Protein AF-A0A0U2CJB1-F1 (afdb_monomer_lite)

Organism: Staphylococcus epidermidis (NCBI:txid1282)

Foldseek 3Di:
DLCPDPLLPDDDPDPVVSVVVSVVSSVVVVVVVVVVVVVVVVVVVVVVVVCVVVVVPPDDPDCQDCPHPDPVSNVLNVVLVVCVVVVHDLVVSCVVSVHDSVSSVVSCVVVVVD

InterPro domains:
  IPR006119 Resolvase, N-terminal catalytic domain [PS51736] (1-55)
  IPR006120 Resolvase, HTH domain [PF02796] (59-110)
  IPR009057 Homedomain-like superfamily [SSF46689] (77-107)
  IPR036162 Resolvase-like, N-terminal catalytic domain superfamily [G3DSA:3.40.50.1390] (6-60)
  IPR036162 Resolvase-like, N-terminal catalytic domain superfamily [SSF53041] (16-57)

Structure (mmCIF, N/CA/C/O backbone):
data_AF-A0A0U2CJB1-F1
#
_entry.id   AF-A0A0U2CJB1-F1
#
loop_
_atom_site.group_PDB
_atom_site.id
_atom_site.type_symbol
_atom_site.label_atom_id
_atom_site.label_alt_id
_atom_site.label_comp_id
_atom_site.label_asym_id
_atom_site.label_entity_id
_atom_site.label_seq_id
_atom_site.pdbx_PDB_ins_code
_atom_site.Cartn_x
_atom_site.Cartn_y
_atom_site.Cartn_z
_atom_site.occupancy
_atom_site.B_iso_or_equiv
_atom_site.auth_seq_id
_atom_site.auth_comp_id
_atom_site.auth_asym_id
_atom_site.auth_atom_id
_atom_site.pdbx_PDB_model_num
ATOM 1 N N . MET A 1 1 ? 25.449 -9.266 -19.550 1.00 53.00 1 MET A N 1
ATOM 2 C CA . MET A 1 1 ? 24.492 -9.148 -20.670 1.00 53.00 1 MET A CA 1
ATOM 3 C C . MET A 1 1 ? 25.028 -8.241 -21.775 1.00 53.00 1 MET A C 1
ATOM 5 O O . MET A 1 1 ? 24.995 -8.669 -22.913 1.00 53.00 1 MET A O 1
ATOM 9 N N . ILE A 1 2 ? 25.557 -7.040 -21.485 1.00 52.38 2 ILE A N 1
ATOM 10 C CA . ILE A 1 2 ? 26.072 -6.131 -22.538 1.00 52.38 2 ILE A CA 1
ATOM 11 C C . ILE A 1 2 ? 27.429 -6.596 -23.107 1.00 52.38 2 ILE A C 1
ATOM 13 O O . ILE A 1 2 ? 27.636 -6.547 -24.310 1.00 52.38 2 ILE A O 1
ATOM 17 N N . THR A 1 3 ? 28.323 -7.123 -22.267 1.00 56.53 3 THR A N 1
ATOM 18 C CA . THR A 1 3 ? 29.688 -7.548 -22.650 1.00 56.53 3 THR A CA 1
ATOM 19 C C . THR A 1 3 ? 29.787 -8.965 -23.219 1.00 56.53 3 THR A C 1
ATOM 21 O O . THR A 1 3 ? 30.875 -9.429 -23.531 1.00 56.53 3 THR A O 1
ATOM 24 N N . SER A 1 4 ? 28.669 -9.686 -23.321 1.00 56.53 4 SER A N 1
ATOM 25 C CA . SER A 1 4 ? 28.644 -11.099 -23.727 1.00 56.53 4 SER A CA 1
ATOM 26 C C . SER A 1 4 ? 28.406 -11.308 -25.228 1.00 56.53 4 SER A C 1
ATOM 28 O O . SER A 1 4 ? 28.190 -12.438 -25.654 1.00 56.53 4 SER A O 1
ATOM 30 N N . LEU A 1 5 ? 28.407 -10.239 -26.031 1.00 68.44 5 LEU A N 1
ATOM 31 C CA . LEU A 1 5 ? 28.232 -10.332 -27.481 1.00 68.44 5 LEU A CA 1
ATOM 32 C C . LEU A 1 5 ? 29.551 -10.768 -28.152 1.00 68.44 5 LEU A C 1
ATOM 34 O O . LEU A 1 5 ? 30.563 -10.104 -27.930 1.00 68.44 5 LEU A O 1
ATOM 38 N N . PRO A 1 6 ? 29.559 -11.818 -29.002 1.00 66.88 6 PRO A N 1
ATOM 39 C CA . PRO A 1 6 ? 30.778 -12.334 -29.645 1.00 66.88 6 PRO A CA 1
ATOM 40 C C . PRO A 1 6 ? 31.561 -11.257 -30.410 1.00 66.88 6 PRO A C 1
ATOM 42 O O . PRO A 1 6 ? 32.778 -11.174 -30.293 1.00 66.88 6 PRO A O 1
ATOM 45 N N . MET A 1 7 ? 30.839 -10.352 -31.079 1.00 64.56 7 MET A N 1
ATOM 46 C CA . MET A 1 7 ? 31.396 -9.235 -31.852 1.00 64.56 7 MET A CA 1
ATOM 47 C C . MET A 1 7 ? 32.125 -8.178 -31.002 1.00 64.56 7 MET A C 1
ATOM 49 O O . MET A 1 7 ? 32.882 -7.383 -31.547 1.00 64.56 7 MET A O 1
ATOM 53 N N . MET A 1 8 ? 31.921 -8.131 -29.675 1.00 67.00 8 MET A N 1
ATOM 54 C CA . MET A 1 8 ? 32.712 -7.247 -28.800 1.00 67.00 8 MET A CA 1
ATOM 55 C C . MET A 1 8 ? 34.133 -7.773 -28.560 1.00 67.00 8 MET A C 1
ATOM 57 O O . MET A 1 8 ? 35.016 -6.984 -28.220 1.00 67.00 8 MET A O 1
ATOM 61 N N . ASN A 1 9 ? 34.353 -9.079 -28.737 1.00 63.88 9 ASN A N 1
ATOM 62 C CA . ASN A 1 9 ? 35.649 -9.728 -28.528 1.00 63.88 9 ASN A CA 1
ATOM 63 C C . ASN A 1 9 ? 36.472 -9.854 -29.815 1.00 63.88 9 ASN A C 1
ATOM 65 O O . ASN A 1 9 ? 37.645 -10.215 -29.750 1.00 63.88 9 ASN A O 1
ATOM 69 N N . GLU A 1 10 ? 35.884 -9.554 -30.972 1.00 68.00 10 GLU A N 1
ATOM 70 C CA . GLU A 1 10 ? 36.607 -9.525 -32.238 1.00 68.00 10 GLU A CA 1
ATOM 71 C C . GLU A 1 10 ? 37.463 -8.252 -32.321 1.00 68.00 10 GLU A C 1
ATOM 73 O O . GLU A 1 10 ? 37.031 -7.160 -31.942 1.00 68.00 10 GLU A O 1
ATOM 78 N N . VAL A 1 11 ? 38.713 -8.408 -32.763 1.00 64.12 11 VAL A N 1
ATOM 79 C CA . VAL A 1 11 ? 39.643 -7.297 -32.990 1.00 64.12 11 VAL A CA 1
ATOM 80 C C . VAL A 1 11 ? 39.565 -6.930 -34.463 1.00 64.12 11 VAL A C 1
ATOM 82 O O . VAL A 1 11 ? 40.108 -7.634 -35.315 1.00 64.12 11 VAL A O 1
ATOM 85 N N . ILE A 1 12 ? 38.894 -5.824 -34.777 1.00 67.00 12 ILE A N 1
ATOM 86 C CA . ILE A 1 12 ? 38.946 -5.249 -36.122 1.00 67.00 12 ILE A CA 1
ATOM 87 C C . ILE A 1 12 ? 40.339 -4.633 -36.314 1.00 67.00 12 ILE A C 1
ATOM 89 O O . ILE A 1 12 ? 40.842 -3.923 -35.445 1.00 67.00 12 ILE A O 1
ATOM 93 N N . SER A 1 13 ? 40.976 -4.880 -37.463 1.00 66.06 13 SER A N 1
ATOM 94 C CA . SER A 1 13 ? 42.370 -4.488 -37.736 1.00 66.06 13 SER A CA 1
ATOM 95 C C . SER A 1 13 ? 42.658 -2.982 -37.600 1.00 66.06 13 SER A C 1
ATOM 97 O O . SER A 1 13 ? 43.819 -2.602 -37.471 1.00 66.06 13 SER A O 1
ATOM 99 N N . ASN A 1 14 ? 41.629 -2.122 -37.614 1.00 80.88 14 ASN A N 1
ATOM 100 C CA . ASN A 1 14 ? 41.738 -0.693 -37.316 1.00 80.88 14 ASN A CA 1
ATOM 101 C C . ASN A 1 14 ? 41.164 -0.382 -35.911 1.00 80.88 14 ASN A C 1
ATOM 103 O O . ASN A 1 14 ? 39.939 -0.383 -35.751 1.00 80.88 14 ASN A O 1
ATOM 107 N N . PRO A 1 15 ? 42.011 -0.038 -34.919 1.00 81.00 15 PRO A N 1
ATOM 108 C CA . PRO A 1 15 ? 41.588 0.221 -33.538 1.00 81.00 15 PRO A CA 1
ATOM 109 C C . PRO A 1 15 ? 40.573 1.361 -33.373 1.00 81.00 15 PRO A C 1
ATOM 111 O O . PRO A 1 15 ? 39.748 1.330 -32.460 1.00 81.00 15 PRO A O 1
ATOM 114 N N . LEU A 1 16 ? 40.619 2.380 -34.240 1.00 83.38 16 LEU A N 1
ATOM 115 C CA . LEU A 1 16 ? 39.689 3.509 -34.173 1.00 83.38 16 LEU A CA 1
ATOM 116 C C . LEU A 1 16 ? 38.281 3.087 -34.606 1.00 83.38 16 LEU A C 1
ATOM 118 O O . LEU A 1 16 ? 37.297 3.467 -33.972 1.00 83.38 16 LEU A O 1
ATOM 122 N N . LEU A 1 17 ? 38.200 2.275 -35.663 1.00 83.00 17 LEU A N 1
ATOM 123 C CA . LEU A 1 17 ? 36.938 1.734 -36.161 1.00 83.00 17 LEU A CA 1
ATOM 124 C C . LEU A 1 17 ? 36.348 0.712 -35.179 1.00 83.00 17 LEU A C 1
ATOM 126 O O . LEU A 1 17 ? 35.145 0.734 -34.934 1.00 83.00 17 LEU A O 1
ATOM 130 N N . ASP A 1 18 ? 37.195 -0.124 -34.569 1.00 82.75 18 ASP A N 1
ATOM 131 C CA . ASP A 1 18 ? 36.799 -1.089 -33.536 1.00 82.75 18 ASP A CA 1
ATOM 132 C C . ASP A 1 18 ? 36.135 -0.403 -32.335 1.00 82.75 18 ASP A C 1
ATOM 134 O O . ASP A 1 18 ? 35.013 -0.738 -31.945 1.00 82.75 18 ASP A O 1
ATOM 138 N N . LYS A 1 19 ? 36.796 0.629 -31.795 1.00 85.69 19 LYS A N 1
ATOM 139 C CA . LYS A 1 19 ? 36.266 1.418 -30.683 1.00 85.69 19 LYS A CA 1
ATOM 140 C C . LYS A 1 19 ? 34.943 2.091 -31.053 1.00 85.69 19 LYS A C 1
ATOM 142 O O . LYS A 1 19 ? 33.983 2.001 -30.293 1.00 85.69 19 LYS A O 1
ATOM 147 N N . PHE A 1 20 ? 34.876 2.722 -32.226 1.00 87.94 20 PHE A N 1
ATOM 148 C CA . PHE A 1 20 ? 33.665 3.398 -32.693 1.00 87.94 20 PHE A CA 1
ATOM 149 C C . PHE A 1 20 ? 32.467 2.442 -32.801 1.00 87.94 20 PHE A C 1
ATOM 151 O O . PHE A 1 20 ? 31.380 2.758 -32.318 1.00 87.94 20 PHE A O 1
ATOM 158 N N . MET A 1 21 ? 32.665 1.254 -33.382 1.00 86.81 21 MET A N 1
ATOM 159 C CA . MET A 1 21 ? 31.604 0.253 -33.522 1.00 86.81 21 MET A CA 1
ATOM 160 C C . MET A 1 21 ? 31.127 -0.274 -32.164 1.00 86.81 21 MET A C 1
ATOM 162 O O . MET A 1 21 ? 29.922 -0.405 -31.947 1.00 86.81 21 MET A O 1
ATOM 166 N N . LYS A 1 22 ? 32.049 -0.532 -31.228 1.00 86.75 22 LYS A N 1
ATOM 167 C CA . LYS A 1 22 ? 31.709 -0.975 -29.866 1.00 86.75 22 LYS A CA 1
ATOM 168 C C . LYS A 1 22 ? 30.924 0.097 -29.109 1.00 86.75 22 LYS A C 1
ATOM 170 O O . LYS A 1 22 ? 29.889 -0.222 -28.524 1.00 86.75 22 LYS A O 1
ATOM 175 N N . ASP A 1 23 ? 31.352 1.356 -29.189 1.00 89.44 23 ASP A N 1
ATOM 176 C CA . ASP A 1 23 ? 30.658 2.485 -28.562 1.00 89.44 23 ASP A CA 1
ATOM 177 C C . ASP A 1 23 ? 29.236 2.657 -29.130 1.00 89.44 23 ASP A C 1
ATOM 179 O O . ASP A 1 23 ? 28.278 2.815 -28.369 1.00 89.44 23 ASP A O 1
ATOM 183 N N . LEU A 1 24 ? 29.066 2.540 -30.453 1.00 91.94 24 LEU A N 1
ATOM 184 C CA . LEU A 1 24 ? 27.757 2.626 -31.109 1.00 91.94 24 LEU A CA 1
ATOM 185 C C . LEU A 1 24 ? 26.812 1.493 -30.674 1.00 91.94 24 LEU A C 1
ATOM 187 O O . LEU A 1 24 ? 25.650 1.743 -30.353 1.00 91.94 24 LEU A O 1
ATOM 191 N N . ILE A 1 25 ? 27.302 0.251 -30.620 1.00 89.00 25 ILE A N 1
ATOM 192 C CA . ILE A 1 25 ? 26.506 -0.904 -30.172 1.00 89.00 25 ILE A CA 1
ATOM 193 C C . ILE A 1 25 ? 26.050 -0.709 -28.723 1.00 89.00 25 ILE A C 1
ATOM 195 O O . ILE A 1 25 ? 24.879 -0.930 -28.409 1.00 89.00 25 ILE A O 1
ATOM 199 N N . VAL A 1 26 ? 26.948 -0.261 -27.840 1.00 91.19 26 VAL A N 1
ATOM 200 C CA . VAL A 1 26 ? 26.610 0.008 -26.435 1.00 91.19 26 VAL A CA 1
ATOM 201 C C . VAL A 1 26 ? 25.524 1.079 -26.330 1.00 91.19 26 VAL A C 1
ATOM 203 O O . VAL A 1 26 ? 24.569 0.895 -25.573 1.00 91.19 26 VAL A O 1
ATOM 206 N N . GLN A 1 27 ? 25.622 2.159 -27.107 1.00 93.38 27 GLN A N 1
ATOM 207 C CA . GLN A 1 27 ? 24.618 3.226 -27.117 1.00 93.38 27 GLN A CA 1
ATOM 208 C C . GLN A 1 27 ? 23.245 2.731 -27.585 1.00 93.38 27 GLN A C 1
ATOM 210 O O . GLN A 1 27 ? 22.241 3.013 -26.931 1.00 93.38 27 GLN A O 1
ATOM 215 N N . ILE A 1 28 ? 23.189 1.945 -28.665 1.00 93.00 28 ILE A N 1
ATOM 216 C CA . ILE A 1 28 ? 21.929 1.379 -29.170 1.00 93.00 28 ILE A CA 1
ATOM 217 C C . ILE A 1 28 ? 21.292 0.464 -28.118 1.00 93.00 28 ILE A C 1
ATOM 219 O O . ILE A 1 28 ? 20.101 0.585 -27.833 1.00 93.00 28 ILE A O 1
ATOM 223 N N . LEU A 1 29 ? 22.072 -0.422 -27.494 1.00 91.69 29 LEU A N 1
ATOM 224 C CA . LEU A 1 29 ? 21.559 -1.331 -26.465 1.00 91.69 29 LEU A CA 1
ATOM 225 C C . LEU A 1 29 ? 21.077 -0.585 -25.217 1.00 91.69 29 LEU A C 1
ATOM 227 O O . LEU A 1 29 ? 20.061 -0.967 -24.628 1.00 91.69 29 LEU A O 1
ATOM 231 N N . ALA A 1 30 ? 21.778 0.479 -24.818 1.00 93.31 30 ALA A N 1
ATOM 232 C CA . ALA A 1 30 ? 21.355 1.341 -23.722 1.00 93.31 30 ALA A CA 1
ATOM 233 C C . ALA A 1 30 ? 20.010 2.014 -24.037 1.00 93.31 30 ALA A C 1
ATOM 235 O O . ALA A 1 30 ? 19.091 1.944 -23.219 1.00 93.31 30 ALA A O 1
ATOM 236 N N . MET A 1 31 ? 19.867 2.569 -25.244 1.00 95.56 31 MET A N 1
ATOM 237 C CA . MET A 1 31 ? 18.629 3.193 -25.716 1.00 95.56 31 MET A CA 1
ATOM 238 C C . MET A 1 31 ? 17.457 2.199 -25.737 1.00 95.56 31 MET A C 1
ATOM 240 O O . MET A 1 31 ? 16.390 2.499 -25.203 1.00 95.56 31 MET A O 1
ATOM 244 N N . VAL A 1 32 ? 17.650 0.998 -26.294 1.00 94.69 32 VAL A N 1
ATOM 245 C CA . VAL A 1 32 ? 16.609 -0.047 -26.327 1.00 94.69 32 VAL A CA 1
ATOM 246 C C . VAL A 1 32 ? 16.209 -0.457 -24.909 1.00 94.69 32 VAL A C 1
ATOM 248 O O . VAL A 1 32 ? 15.022 -0.522 -24.593 1.00 94.69 32 VAL A O 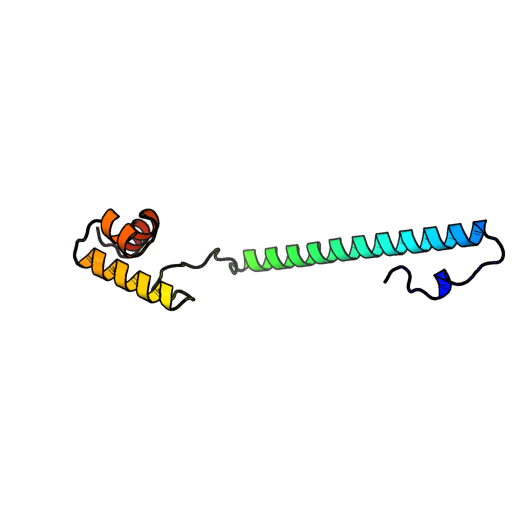1
ATOM 251 N N . SER A 1 33 ? 17.186 -0.653 -24.020 1.00 93.38 33 SER A N 1
ATOM 252 C CA . SER A 1 33 ? 16.925 -1.012 -22.621 1.00 93.38 33 SER A CA 1
ATOM 253 C C . SER A 1 33 ? 16.120 0.064 -21.884 1.00 93.38 33 SER A C 1
ATOM 255 O O . SER A 1 33 ? 15.247 -0.245 -21.070 1.00 93.38 33 SER A O 1
ATOM 257 N N . GLU A 1 34 ? 16.407 1.341 -22.139 1.00 94.88 34 GLU A N 1
ATOM 258 C CA . GLU A 1 34 ? 15.648 2.458 -21.578 1.00 94.88 34 GLU A CA 1
ATOM 259 C C . GLU A 1 34 ? 14.221 2.512 -22.139 1.00 94.88 34 GLU A C 1
ATOM 261 O O . GLU A 1 34 ? 13.256 2.628 -21.374 1.00 94.88 34 GLU A O 1
ATOM 266 N N . GLN A 1 35 ? 14.069 2.342 -23.453 1.00 96.31 35 GLN A N 1
ATOM 267 C CA . GLN A 1 35 ? 12.770 2.289 -24.113 1.00 96.31 35 GLN A CA 1
ATOM 268 C C . GLN A 1 35 ? 11.899 1.157 -23.550 1.00 96.31 35 GLN A C 1
ATOM 270 O O . GLN A 1 35 ? 10.744 1.395 -23.197 1.00 96.31 35 GLN A O 1
ATOM 275 N N . GLU A 1 36 ? 12.439 -0.051 -23.379 1.00 95.56 36 GLU A N 1
ATOM 276 C CA . GLU A 1 36 ? 11.709 -1.190 -22.808 1.00 95.56 36 GLU A CA 1
ATOM 277 C C . GLU A 1 36 ? 11.250 -0.944 -21.364 1.00 95.56 36 GLU A C 1
ATOM 279 O O . GLU A 1 36 ? 10.124 -1.303 -20.987 1.00 95.56 36 GLU A O 1
ATOM 284 N N . ARG A 1 37 ? 12.092 -0.300 -20.544 1.00 95.06 37 ARG A N 1
ATOM 285 C CA . ARG A 1 37 ? 11.736 0.095 -19.170 1.00 95.06 37 ARG A CA 1
ATOM 286 C C . ARG A 1 37 ? 10.582 1.092 -19.163 1.00 95.06 37 ARG A C 1
ATOM 288 O O . ARG A 1 37 ? 9.646 0.938 -18.372 1.00 95.06 37 ARG A O 1
ATOM 295 N N . ASN A 1 38 ? 10.630 2.088 -20.043 1.00 96.88 38 ASN A N 1
ATOM 296 C CA . ASN A 1 38 ? 9.587 3.104 -20.163 1.00 96.88 38 ASN A CA 1
ATOM 297 C C . ASN A 1 38 ? 8.277 2.499 -20.678 1.00 96.88 38 ASN A C 1
ATOM 299 O O . ASN A 1 38 ? 7.215 2.740 -20.104 1.00 96.88 38 ASN A O 1
ATOM 303 N N . GLU A 1 39 ? 8.353 1.626 -21.680 1.00 97.31 39 GLU A N 1
ATOM 304 C CA . GLU A 1 39 ? 7.206 0.901 -22.224 1.00 97.31 39 GLU A CA 1
ATOM 305 C C . GLU A 1 39 ? 6.534 -0.009 -21.193 1.00 97.31 39 GLU A C 1
ATOM 307 O O . GLU A 1 39 ? 5.305 -0.067 -21.104 1.00 97.31 39 GLU A O 1
ATOM 312 N N . SER A 1 40 ? 7.322 -0.680 -20.354 1.00 96.62 40 SER A N 1
ATOM 313 C CA . SER A 1 40 ? 6.796 -1.525 -19.278 1.00 96.62 40 SER A CA 1
ATOM 314 C C . SER A 1 40 ? 6.026 -0.708 -18.239 1.00 96.62 40 SER A C 1
ATOM 316 O O . SER A 1 40 ? 4.918 -1.087 -17.854 1.00 96.62 40 SER A O 1
ATOM 318 N N . LYS A 1 41 ? 6.557 0.457 -17.841 1.00 97.12 41 LYS A N 1
ATOM 319 C CA . LYS A 1 41 ? 5.857 1.394 -16.947 1.00 97.12 41 LYS A CA 1
ATOM 320 C C . LYS A 1 41 ? 4.599 1.968 -17.596 1.00 97.12 41 LYS A C 1
ATOM 322 O O . LYS A 1 41 ? 3.571 2.057 -16.930 1.00 97.12 41 LYS A O 1
ATOM 327 N N . ARG A 1 42 ? 4.649 2.311 -18.889 1.00 97.81 42 ARG A N 1
ATOM 328 C CA . ARG A 1 42 ? 3.494 2.812 -19.652 1.00 97.81 42 ARG A CA 1
ATOM 329 C C . ARG A 1 42 ? 2.352 1.798 -19.652 1.00 97.81 42 ARG A C 1
ATOM 331 O O . ARG A 1 42 ? 1.232 2.142 -19.284 1.00 97.81 42 ARG A O 1
ATOM 338 N N . ARG A 1 43 ? 2.645 0.538 -19.988 1.00 97.88 43 ARG A N 1
ATOM 339 C CA . ARG A 1 43 ? 1.659 -0.555 -19.974 1.00 97.88 43 ARG A CA 1
ATOM 340 C C . ARG A 1 43 ? 1.118 -0.823 -18.572 1.00 97.88 43 ARG A C 1
ATOM 342 O O . ARG A 1 43 ? -0.085 -1.008 -18.404 1.00 97.88 43 ARG A O 1
ATOM 349 N N . GLN A 1 44 ? 1.979 -0.789 -17.552 1.00 97.81 44 GLN A N 1
ATOM 350 C CA . GLN A 1 44 ? 1.544 -0.913 -16.161 1.00 97.81 44 GLN A CA 1
ATOM 351 C C . GLN A 1 44 ? 0.587 0.221 -15.770 1.00 97.81 44 GLN A C 1
ATOM 353 O O . GLN A 1 44 ? -0.460 -0.048 -15.189 1.00 97.81 44 GLN A O 1
ATOM 358 N N . ALA A 1 45 ? 0.907 1.470 -16.116 1.00 97.88 45 ALA A N 1
ATOM 359 C CA . ALA A 1 45 ? 0.063 2.625 -15.829 1.00 97.88 45 ALA A CA 1
ATOM 360 C C . ALA A 1 45 ? -1.309 2.519 -16.512 1.00 97.88 45 ALA A C 1
ATOM 362 O O . ALA A 1 45 ? -2.326 2.721 -15.850 1.00 97.88 45 ALA A O 1
ATOM 363 N N . GLN A 1 46 ? -1.345 2.117 -17.788 1.00 97.94 46 GLN A N 1
ATOM 364 C CA . GLN A 1 46 ? -2.590 1.835 -18.514 1.00 97.94 46 GLN A CA 1
ATOM 365 C C . GLN A 1 46 ? -3.421 0.753 -17.806 1.00 97.94 46 GLN A C 1
ATOM 367 O O . GLN A 1 46 ? -4.612 0.940 -17.565 1.00 97.94 46 GLN A O 1
ATOM 372 N N . GLY A 1 47 ? -2.793 -0.353 -17.396 1.00 97.75 47 GLY A N 1
ATOM 373 C CA . GLY A 1 47 ? -3.470 -1.416 -16.649 1.00 97.75 47 GLY A CA 1
ATOM 374 C C . GLY A 1 47 ? -4.020 -0.948 -15.297 1.00 97.75 47 GLY A C 1
ATOM 375 O O . GLY A 1 47 ? -5.160 -1.260 -14.950 1.00 97.75 47 GLY A O 1
ATOM 376 N N . ILE A 1 48 ? -3.242 -0.157 -14.547 1.00 97.50 48 ILE A N 1
ATOM 377 C CA . ILE A 1 48 ? -3.674 0.440 -13.274 1.00 97.50 48 ILE A CA 1
ATOM 378 C C . ILE A 1 48 ? -4.872 1.363 -13.498 1.00 97.50 48 ILE A C 1
ATOM 380 O O . ILE A 1 48 ? -5.814 1.316 -12.709 1.00 97.50 48 ILE A O 1
ATOM 384 N N . GLN A 1 49 ? -4.855 2.188 -14.546 1.00 97.62 49 GLN A N 1
ATOM 385 C CA . GLN A 1 49 ? -5.957 3.090 -14.873 1.00 97.62 49 GLN A CA 1
ATOM 386 C C . GLN A 1 49 ? -7.253 2.311 -15.127 1.00 97.62 49 GLN A C 1
ATOM 388 O O . GLN A 1 49 ? -8.245 2.557 -14.444 1.00 97.62 49 GLN A O 1
ATOM 393 N N . VAL A 1 50 ? -7.213 1.293 -15.990 1.00 98.00 50 VAL A N 1
ATOM 394 C CA . VAL A 1 50 ? -8.371 0.422 -16.257 1.00 98.00 50 VAL A CA 1
ATOM 395 C C . VAL A 1 50 ? -8.867 -0.267 -14.977 1.00 98.00 50 VAL A C 1
ATOM 397 O O . VAL A 1 50 ? -10.068 -0.368 -14.735 1.00 98.00 50 VAL A O 1
ATOM 400 N N . ALA A 1 51 ? -7.964 -0.742 -14.116 1.00 97.12 51 ALA A N 1
ATOM 401 C CA . ALA A 1 51 ? -8.340 -1.374 -12.850 1.00 97.12 51 ALA A CA 1
ATOM 402 C C . ALA A 1 51 ? -8.925 -0.378 -11.827 1.00 97.12 51 ALA A C 1
ATOM 404 O O . ALA A 1 51 ? -9.803 -0.750 -11.044 1.00 97.12 51 ALA A O 1
ATOM 405 N N . LYS A 1 52 ? -8.476 0.883 -11.833 1.00 95.88 52 LYS A N 1
ATOM 406 C CA . LYS A 1 52 ? -9.079 1.964 -11.038 1.00 95.88 52 LYS A CA 1
ATOM 407 C C . LYS A 1 52 ? -10.479 2.311 -11.538 1.00 95.88 52 LYS A C 1
ATOM 409 O O . LYS A 1 52 ? -11.379 2.400 -10.712 1.00 95.88 52 LYS A O 1
ATOM 414 N N . GLU A 1 53 ? -10.674 2.430 -12.850 1.00 96.25 53 GLU A N 1
ATOM 415 C CA . GLU A 1 53 ? -11.990 2.665 -13.471 1.00 96.25 53 GLU A CA 1
ATOM 416 C C . GLU A 1 53 ? -12.982 1.542 -13.134 1.00 96.25 53 GLU A C 1
ATOM 418 O O . GLU A 1 53 ? -14.140 1.800 -12.822 1.00 96.25 53 GLU A O 1
ATOM 423 N N . LYS A 1 54 ? -12.508 0.292 -13.083 1.00 97.00 54 LYS A N 1
ATOM 424 C CA . LYS A 1 54 ? -13.292 -0.872 -12.631 1.00 97.00 54 LYS A CA 1
ATOM 425 C C . LYS A 1 54 ? -13.507 -0.947 -11.111 1.00 97.00 54 LYS A C 1
ATOM 427 O O . LYS A 1 54 ? -14.124 -1.897 -10.636 1.00 97.00 54 LYS A O 1
ATOM 432 N N . GLY A 1 55 ? -12.966 -0.015 -10.323 1.00 94.12 55 GLY A N 1
ATOM 433 C CA . GLY A 1 55 ? -13.118 0.002 -8.863 1.00 94.12 55 GLY A CA 1
ATOM 434 C C . GLY A 1 55 ? -12.393 -1.132 -8.122 1.00 94.12 55 GLY A C 1
ATOM 435 O O . GLY A 1 55 ? -12.760 -1.474 -6.996 1.00 94.12 55 GLY A O 1
ATOM 436 N N . VAL A 1 56 ? -11.363 -1.740 -8.725 1.00 95.62 56 VAL A N 1
ATOM 437 C CA . VAL A 1 56 ? -10.611 -2.856 -8.116 1.00 95.62 56 VAL A CA 1
ATOM 438 C C . VAL A 1 56 ? -9.782 -2.385 -6.915 1.00 95.62 56 VAL A C 1
ATOM 440 O O . VAL A 1 56 ? -9.657 -3.094 -5.915 1.00 95.62 56 VAL A O 1
ATOM 443 N N . TYR A 1 57 ? -9.225 -1.174 -6.981 1.00 93.81 57 TYR A N 1
ATOM 444 C CA . TYR A 1 57 ? -8.414 -0.605 -5.907 1.00 93.81 57 TYR A CA 1
ATOM 445 C C . TYR A 1 57 ? -9.289 -0.105 -4.750 1.00 93.81 57 TYR A C 1
ATOM 447 O O . TYR A 1 57 ? -9.860 0.977 -4.819 1.00 93.81 57 TYR A O 1
ATOM 455 N N . LYS A 1 58 ? -9.334 -0.870 -3.651 1.00 92.94 58 LYS A N 1
ATOM 456 C CA . LYS A 1 58 ? -10.099 -0.550 -2.424 1.00 92.94 58 LYS A CA 1
ATOM 457 C C . LYS A 1 58 ? -9.225 -0.085 -1.249 1.00 92.94 58 LYS A C 1
ATOM 459 O O . LYS A 1 58 ? -9.661 -0.077 -0.102 1.00 92.94 58 LYS A O 1
ATOM 464 N N . GLY A 1 59 ? -7.974 0.279 -1.528 1.00 92.38 59 GLY A N 1
ATOM 465 C CA . GLY A 1 59 ? -7.003 0.668 -0.507 1.00 92.38 59 GLY A CA 1
ATOM 466 C C . GLY A 1 59 ? -6.555 -0.500 0.377 1.00 92.38 59 GLY A C 1
ATOM 467 O O . GLY A 1 59 ? -6.597 -1.665 -0.023 1.00 92.38 59 GLY A O 1
ATOM 468 N N . ARG A 1 60 ? -6.069 -0.179 1.582 1.00 91.25 60 ARG A N 1
ATOM 469 C CA . ARG A 1 60 ? -5.579 -1.176 2.541 1.00 91.25 60 ARG A CA 1
ATOM 470 C C . ARG A 1 60 ? -6.763 -1.859 3.245 1.00 91.25 60 ARG A C 1
ATOM 472 O O . ARG A 1 60 ? -7.545 -1.158 3.884 1.00 91.25 60 ARG A O 1
ATOM 479 N N . PRO A 1 61 ? -6.863 -3.201 3.223 1.00 91.00 61 PRO A N 1
ATOM 480 C CA . PRO A 1 61 ? -7.876 -3.921 3.990 1.00 91.00 61 PRO A CA 1
ATOM 481 C C . PRO A 1 61 ? -7.775 -3.652 5.496 1.00 91.00 61 PRO A C 1
ATOM 483 O O . PRO A 1 61 ? -6.686 -3.408 6.029 1.00 91.00 61 PRO A O 1
ATOM 486 N N . LEU A 1 62 ? -8.907 -3.744 6.196 1.00 91.94 62 LEU A N 1
ATOM 487 C CA . LEU A 1 62 ? -8.960 -3.544 7.642 1.00 91.94 62 LEU A CA 1
ATOM 488 C C . LEU A 1 62 ? -8.114 -4.587 8.375 1.00 91.94 62 LEU A C 1
ATOM 490 O O . LEU A 1 62 ? -8.324 -5.793 8.257 1.00 91.94 62 LEU A O 1
ATOM 494 N N . LEU A 1 63 ? -7.169 -4.090 9.172 1.00 92.06 63 LEU A N 1
ATOM 495 C CA . LEU A 1 63 ? -6.206 -4.926 9.879 1.00 92.06 63 LEU A CA 1
ATOM 496 C C . LEU A 1 63 ? -6.832 -5.699 11.054 1.00 92.06 63 LEU A C 1
ATOM 498 O O . LEU A 1 63 ? -6.487 -6.855 11.264 1.00 92.06 63 LEU A O 1
ATOM 502 N N . TYR A 1 64 ? -7.763 -5.063 11.770 1.00 93.44 64 TYR A N 1
ATOM 503 C CA . TYR A 1 64 ? -8.556 -5.642 12.858 1.00 93.44 64 TYR A CA 1
ATOM 504 C C . TYR A 1 64 ? -10.019 -5.604 12.439 1.00 93.44 64 TYR A C 1
ATOM 506 O O . TYR A 1 64 ? -10.610 -4.527 12.351 1.00 93.44 64 TYR A O 1
ATOM 514 N N . SER A 1 65 ? -10.545 -6.765 12.080 1.00 92.25 65 SER A N 1
ATOM 515 C CA . SER A 1 65 ? -11.905 -6.978 11.591 1.00 92.25 65 SER A CA 1
ATOM 516 C C . SER A 1 65 ? -12.235 -8.470 11.739 1.00 92.25 65 SER A C 1
ATOM 518 O O . SER A 1 65 ? -11.298 -9.273 11.833 1.00 92.25 65 SER A O 1
ATOM 520 N N . PRO A 1 66 ? -13.518 -8.879 11.723 1.00 91.44 66 PRO A N 1
ATOM 521 C CA . PRO A 1 66 ? -13.870 -10.297 11.850 1.00 91.44 66 PRO A CA 1
ATOM 522 C C . PRO A 1 66 ? -13.324 -11.126 10.677 1.00 91.44 66 PRO A C 1
ATOM 524 O O . PRO A 1 66 ? -12.999 -12.295 10.835 1.00 91.44 66 PRO A O 1
ATOM 527 N N . ASN A 1 67 ? -13.124 -10.489 9.519 1.00 92.75 67 ASN A N 1
ATOM 528 C CA . ASN A 1 67 ? -12.616 -11.112 8.297 1.00 92.75 67 ASN A CA 1
ATOM 529 C C . ASN A 1 67 ? -11.159 -10.726 7.997 1.00 92.75 67 ASN A C 1
ATOM 531 O O . ASN A 1 67 ? -10.719 -10.801 6.848 1.00 92.75 67 ASN A O 1
ATOM 535 N N . ALA A 1 68 ? -10.395 -10.278 9.001 1.00 92.81 68 ALA A N 1
ATOM 536 C CA . ALA A 1 68 ? -8.993 -9.938 8.794 1.00 92.81 68 ALA A CA 1
ATOM 537 C C . ALA A 1 68 ? -8.215 -11.155 8.259 1.00 92.81 68 ALA A C 1
ATOM 539 O O . ALA A 1 68 ? -8.436 -12.298 8.674 1.00 92.81 68 ALA A O 1
ATOM 540 N N . LYS A 1 69 ? -7.277 -10.895 7.337 1.00 92.19 69 LYS A N 1
ATOM 541 C CA . LYS A 1 69 ? -6.432 -11.932 6.719 1.00 92.19 69 LYS A CA 1
ATOM 542 C C . LYS A 1 69 ? -5.624 -12.716 7.759 1.00 92.19 69 LYS A C 1
ATOM 544 O O . LYS A 1 69 ? -5.412 -13.910 7.599 1.00 92.19 69 LYS A O 1
ATOM 549 N N . ASP A 1 70 ? -5.173 -12.027 8.802 1.00 94.50 70 ASP A N 1
ATOM 550 C CA . ASP A 1 70 ? -4.368 -12.588 9.882 1.00 94.50 70 ASP A CA 1
ATOM 551 C C . ASP A 1 70 ? -5.269 -13.118 11.018 1.00 94.50 70 ASP A C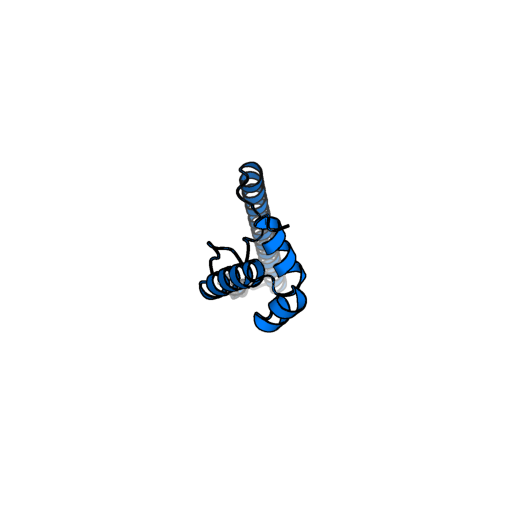 1
ATOM 553 O O . ASP A 1 70 ? -5.996 -12.318 11.622 1.00 94.50 70 ASP A O 1
ATOM 557 N N . PRO A 1 71 ? -5.218 -14.426 11.347 1.00 94.12 71 PRO A N 1
ATOM 558 C CA . PRO A 1 71 ? -6.019 -15.013 12.418 1.00 94.12 71 PRO A CA 1
ATOM 559 C C . PRO A 1 71 ? -5.818 -14.353 13.785 1.00 94.12 71 PRO A C 1
ATOM 561 O O . PRO A 1 71 ? -6.796 -14.147 14.499 1.00 94.12 71 PRO A O 1
ATOM 564 N N . GLN A 1 72 ? -4.591 -13.958 14.140 1.00 94.00 72 GLN A N 1
ATOM 565 C CA . GLN A 1 72 ? -4.323 -13.338 15.444 1.00 94.00 72 GLN A CA 1
ATOM 566 C C . GLN A 1 72 ? -5.030 -11.988 15.568 1.00 94.00 72 GLN A C 1
ATOM 568 O O . GLN A 1 72 ? -5.581 -11.639 16.611 1.00 94.00 72 GLN A O 1
ATOM 573 N N . LYS A 1 73 ? -5.082 -11.237 14.468 1.00 94.00 73 LYS A N 1
ATOM 574 C CA . LYS A 1 73 ? -5.745 -9.932 14.440 1.00 94.00 73 LYS A CA 1
ATOM 575 C C . LYS A 1 73 ? -7.267 -10.038 14.473 1.00 94.00 73 LYS A C 1
ATOM 577 O O . LYS A 1 73 ? -7.916 -9.103 14.941 1.00 94.00 73 LYS A O 1
ATOM 582 N N . ARG A 1 74 ? -7.833 -11.171 14.039 1.00 95.44 74 ARG A N 1
ATOM 583 C CA . ARG A 1 74 ? -9.254 -11.491 14.260 1.00 95.44 74 ARG A CA 1
ATOM 584 C C . ARG A 1 74 ? -9.540 -11.710 15.743 1.00 95.44 74 ARG A C 1
ATOM 586 O O . ARG A 1 74 ? -10.482 -11.126 16.262 1.00 95.44 74 ARG A O 1
ATOM 593 N N . VAL A 1 75 ? -8.699 -12.483 16.433 1.00 94.56 75 VAL A N 1
ATOM 594 C CA . VAL A 1 75 ? -8.839 -12.720 17.883 1.00 94.56 75 VAL A CA 1
ATOM 595 C C . VAL A 1 75 ? -8.763 -11.402 18.655 1.00 94.56 75 VAL A C 1
ATOM 597 O O . VAL A 1 75 ? -9.645 -11.112 19.455 1.00 94.56 75 VAL A O 1
ATOM 600 N N . ILE A 1 76 ? -7.775 -10.557 18.343 1.00 94.69 76 ILE A N 1
ATOM 601 C CA . ILE A 1 76 ? -7.650 -9.209 18.921 1.00 94.69 76 ILE A CA 1
ATOM 602 C C . ILE A 1 76 ? -8.915 -8.379 18.684 1.00 94.69 76 ILE A C 1
ATOM 604 O O . ILE A 1 76 ? -9.400 -7.730 19.605 1.00 94.69 76 ILE A O 1
ATOM 608 N N . TYR A 1 77 ? -9.465 -8.399 17.468 1.00 95.94 77 TYR A N 1
ATOM 609 C CA . TYR A 1 77 ? -10.698 -7.679 17.163 1.00 95.94 77 TYR A CA 1
ATOM 610 C C . TYR A 1 77 ? -11.862 -8.134 18.054 1.00 95.94 77 TYR A C 1
ATOM 612 O O . TYR A 1 77 ? -12.526 -7.290 18.649 1.00 95.94 77 TYR A O 1
ATOM 6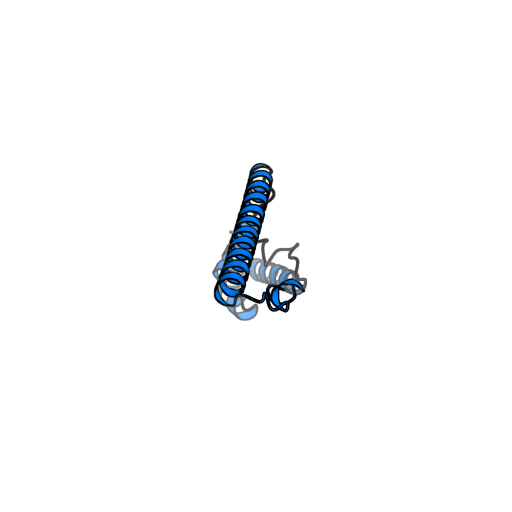20 N N . HIS A 1 78 ? -12.081 -9.445 18.183 1.00 95.06 78 HIS A N 1
ATOM 621 C CA . HIS A 1 78 ? -13.148 -9.979 19.031 1.00 95.06 78 HIS A CA 1
ATOM 622 C C . HIS A 1 78 ? -12.938 -9.640 20.506 1.00 95.06 78 HIS A C 1
ATOM 624 O O . HIS A 1 78 ? -13.883 -9.207 21.157 1.00 95.06 78 HIS A O 1
ATOM 630 N N . ARG A 1 79 ? -11.698 -9.723 21.000 1.00 95.12 79 ARG A N 1
ATOM 631 C CA . ARG A 1 79 ? -11.361 -9.326 22.371 1.00 95.12 79 ARG A CA 1
ATOM 632 C C . ARG A 1 79 ? -11.644 -7.845 22.629 1.00 95.12 79 ARG A C 1
ATOM 634 O O . ARG A 1 79 ? -12.180 -7.491 23.668 1.00 95.12 79 ARG A O 1
ATOM 641 N N . VAL A 1 80 ? -11.314 -6.969 21.680 1.00 95.25 80 VAL A N 1
ATOM 642 C CA . VAL A 1 80 ? -11.616 -5.533 21.792 1.00 95.25 80 VAL A CA 1
ATOM 643 C C . VAL A 1 80 ? -13.125 -5.287 21.837 1.00 95.25 80 VAL A C 1
ATOM 645 O O . VAL A 1 80 ? -13.562 -4.448 22.614 1.00 95.25 80 VAL A O 1
ATOM 648 N N . VAL A 1 81 ? -13.912 -6.000 21.025 1.00 95.38 81 VAL A N 1
ATOM 649 C CA . VAL A 1 81 ? -15.382 -5.887 21.031 1.00 95.38 81 VAL A CA 1
ATOM 650 C C . VAL A 1 81 ? -15.961 -6.342 22.372 1.00 95.38 81 VAL A C 1
ATOM 652 O O . VAL A 1 81 ? -16.725 -5.592 22.966 1.00 95.38 81 VAL A O 1
ATOM 655 N N . GLU A 1 82 ? -15.529 -7.492 22.888 1.00 95.44 82 GLU A N 1
ATOM 656 C CA . GLU A 1 82 ? -15.929 -8.004 24.208 1.00 95.44 82 GLU A CA 1
ATOM 657 C C . GLU A 1 82 ? -15.637 -6.982 25.321 1.00 95.44 82 GLU A C 1
ATOM 659 O O . GLU A 1 82 ? -16.529 -6.593 26.069 1.00 95.44 82 GLU A O 1
ATOM 664 N N . MET A 1 83 ? -14.414 -6.443 25.375 1.00 94.56 83 MET A N 1
ATOM 665 C CA . MET A 1 83 ? -14.043 -5.445 26.387 1.00 94.56 83 MET A CA 1
ATOM 666 C C . MET A 1 83 ? -14.822 -4.124 26.258 1.00 94.56 83 MET A C 1
ATOM 668 O O . MET A 1 83 ? -14.980 -3.403 27.246 1.00 94.56 83 MET A O 1
ATOM 672 N N . LEU A 1 84 ? -15.273 -3.767 25.050 1.00 94.81 84 LEU A N 1
ATOM 673 C CA . LEU A 1 84 ? -16.130 -2.599 24.831 1.00 94.81 84 LEU A CA 1
ATOM 674 C C . LEU A 1 84 ? -17.556 -2.846 25.342 1.00 94.81 84 LEU A C 1
ATOM 676 O O . LEU A 1 84 ? -18.137 -1.940 25.933 1.00 94.81 84 LEU A O 1
ATOM 680 N N . GLU A 1 85 ? -18.096 -4.048 25.141 1.00 94.38 85 GLU A N 1
ATOM 681 C CA . GLU A 1 85 ? -19.419 -4.463 25.633 1.00 94.38 85 GLU A CA 1
ATOM 682 C C . GLU A 1 85 ? -19.450 -4.579 27.166 1.00 94.38 85 GLU A C 1
ATOM 684 O O . GLU A 1 85 ? -20.429 -4.186 27.794 1.00 94.38 85 GLU A O 1
ATOM 689 N N . GLU A 1 86 ? -18.342 -5.001 27.784 1.00 94.69 86 GLU A N 1
ATOM 690 C CA . GLU A 1 86 ? -18.133 -4.957 29.241 1.00 94.69 86 GLU A CA 1
ATOM 691 C C . GLU A 1 86 ? -18.038 -3.525 29.813 1.00 94.69 86 GLU A C 1
ATOM 693 O O . GLU A 1 86 ? -17.954 -3.341 31.029 1.00 94.69 86 GLU A O 1
ATOM 698 N N . GLY A 1 87 ? -18.002 -2.492 28.963 1.00 92.69 87 GLY A N 1
ATOM 699 C CA . GLY A 1 87 ? -17.900 -1.093 29.385 1.00 92.69 87 GLY A CA 1
ATOM 700 C C . GLY A 1 87 ? -16.503 -0.675 29.858 1.00 92.69 87 GLY A C 1
ATOM 701 O O . GLY A 1 87 ? -16.364 0.317 30.579 1.00 92.69 87 GLY A O 1
ATOM 702 N N . GLN A 1 88 ? -15.442 -1.399 29.474 1.00 93.88 88 GLN A N 1
ATOM 703 C CA . GLN A 1 88 ? -14.083 -1.039 29.879 1.00 93.88 88 GLN A CA 1
ATOM 704 C C . GLN A 1 88 ? -13.604 0.271 29.230 1.00 93.88 88 GLN A C 1
ATOM 706 O O . GLN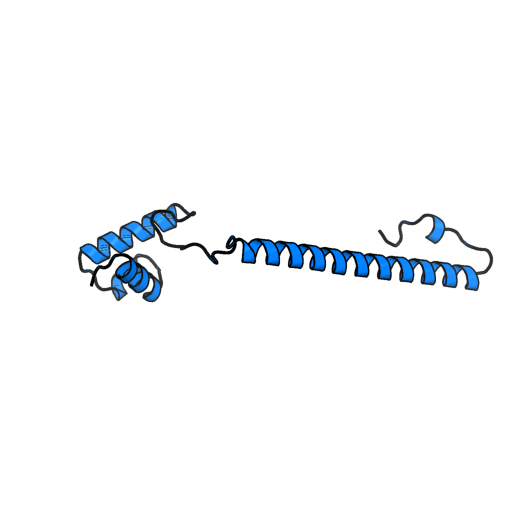 A 1 88 ? -13.925 0.613 28.090 1.00 93.88 88 GLN A O 1
ATOM 711 N N . ALA A 1 89 ? -12.749 1.007 29.946 1.00 95.00 89 ALA A N 1
ATOM 712 C CA . ALA A 1 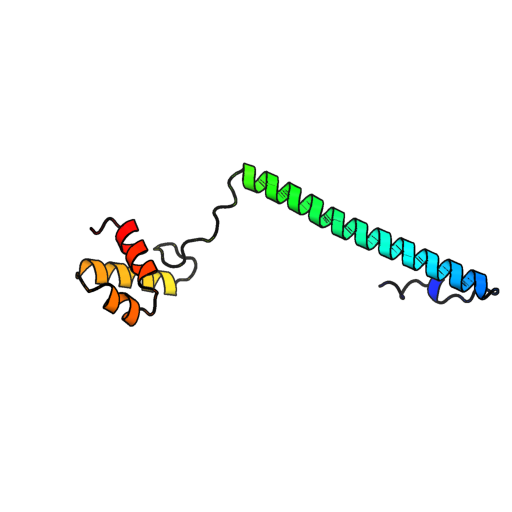89 ? -12.185 2.256 29.443 1.00 95.00 89 ALA A CA 1
ATOM 713 C C . ALA A 1 89 ? -11.281 2.029 28.215 1.00 95.00 89 ALA A C 1
ATOM 715 O O . ALA A 1 89 ? -10.353 1.219 28.246 1.00 95.00 89 ALA A O 1
ATOM 716 N N . ILE A 1 90 ? -11.463 2.842 27.169 1.00 94.75 90 ILE A N 1
ATOM 717 C CA . ILE A 1 90 ? -10.721 2.769 25.893 1.00 94.75 90 ILE A CA 1
ATOM 718 C C . ILE A 1 90 ? -9.196 2.757 26.086 1.00 94.75 90 ILE A C 1
ATOM 720 O O . ILE A 1 90 ? -8.463 2.066 25.377 1.00 94.75 90 ILE A O 1
ATOM 724 N N . SER A 1 91 ? -8.696 3.526 27.057 1.00 95.56 91 SER A N 1
ATOM 725 C CA . SER A 1 91 ? -7.268 3.607 27.373 1.00 95.56 91 SER A CA 1
ATOM 726 C C . SER A 1 91 ? -6.706 2.302 27.940 1.00 95.56 91 SER A C 1
ATOM 728 O O . SER A 1 91 ? -5.539 2.003 27.683 1.00 95.56 91 SER A O 1
ATOM 730 N N . LYS A 1 92 ? -7.517 1.541 28.684 1.00 96.25 92 LYS A N 1
ATOM 731 C CA . LYS A 1 92 ? -7.161 0.234 29.239 1.00 96.25 92 LYS A CA 1
ATOM 732 C C . LYS A 1 92 ? -7.123 -0.815 28.129 1.00 96.25 92 LYS A C 1
ATOM 734 O O . LYS A 1 92 ? -6.095 -1.461 27.968 1.00 96.25 92 LYS A O 1
ATOM 739 N N . ILE A 1 93 ? -8.165 -0.869 27.295 1.00 95.44 93 ILE A N 1
ATOM 740 C CA . ILE A 1 93 ? -8.263 -1.784 26.142 1.00 95.44 93 ILE A CA 1
ATOM 741 C C . ILE A 1 93 ? -7.054 -1.626 25.211 1.00 95.44 93 ILE A C 1
ATOM 743 O O . ILE A 1 93 ? -6.394 -2.597 24.852 1.00 95.44 93 ILE A O 1
ATOM 747 N N . ALA A 1 94 ? -6.724 -0.381 24.859 1.00 96.38 94 ALA A N 1
ATOM 748 C CA . ALA A 1 94 ? -5.592 -0.072 23.990 1.00 96.38 94 ALA A CA 1
ATOM 749 C C . ALA A 1 94 ? -4.253 -0.599 24.543 1.00 96.38 94 ALA A C 1
ATOM 751 O O . ALA A 1 94 ? -3.431 -1.109 23.784 1.00 96.38 94 ALA A O 1
ATOM 752 N N . LYS A 1 95 ? -4.038 -0.488 25.861 1.00 96.19 95 LYS A N 1
ATOM 753 C CA . LYS A 1 95 ? -2.819 -0.974 26.524 1.00 96.19 95 LYS A CA 1
ATOM 754 C C . LYS A 1 95 ? -2.787 -2.498 26.623 1.00 96.19 95 LYS A C 1
ATOM 756 O O . LYS A 1 95 ? -1.752 -3.082 26.338 1.00 96.19 95 LYS A O 1
ATOM 761 N N . GLU A 1 96 ? -3.901 -3.120 27.005 1.00 94.62 96 GLU A N 1
ATOM 762 C CA . GLU A 1 96 ? -3.999 -4.572 27.208 1.00 94.62 96 GLU A CA 1
ATOM 763 C C . GLU A 1 96 ? -3.772 -5.340 25.904 1.00 94.62 96 GLU A C 1
ATOM 765 O O . GLU A 1 96 ? -2.993 -6.287 25.863 1.00 94.62 96 GLU A O 1
ATOM 770 N N . VAL A 1 97 ? -4.395 -4.882 24.816 1.00 93.62 97 VAL A N 1
ATOM 771 C CA . VAL A 1 97 ? -4.321 -5.555 23.510 1.00 93.62 97 VAL A CA 1
ATOM 772 C C . VAL A 1 97 ? -3.218 -4.972 22.611 1.00 93.62 97 VAL A C 1
ATOM 774 O O . VAL A 1 97 ? -3.054 -5.377 21.462 1.00 93.62 97 VAL A O 1
ATOM 777 N N . ASN A 1 98 ? -2.436 -4.024 23.135 1.00 94.75 98 ASN A N 1
ATOM 778 C CA . ASN A 1 98 ? -1.325 -3.357 22.455 1.00 94.75 98 ASN A CA 1
ATOM 779 C C . ASN A 1 98 ? -1.696 -2.775 21.074 1.00 94.75 98 ASN A C 1
ATOM 781 O O . ASN A 1 98 ? -1.033 -3.017 20.062 1.00 94.75 98 ASN A O 1
ATOM 785 N N . ILE A 1 99 ? -2.779 -1.995 21.026 1.00 94.88 99 ILE A N 1
ATOM 786 C CA . ILE A 1 99 ? -3.211 -1.263 19.828 1.00 94.88 99 ILE A CA 1
ATOM 787 C C . ILE A 1 99 ? -3.426 0.216 20.136 1.00 94.88 99 ILE A C 1
ATOM 789 O O . ILE A 1 99 ? -3.623 0.627 21.277 1.00 94.88 99 ILE A O 1
ATOM 793 N N . THR A 1 100 ? -3.413 1.057 19.104 1.00 96.44 100 THR A N 1
ATOM 794 C CA . THR A 1 100 ? -3.649 2.490 19.299 1.00 96.44 100 THR A CA 1
ATOM 795 C C . THR A 1 100 ? -5.087 2.748 19.749 1.00 96.44 100 THR A C 1
ATOM 797 O O . THR A 1 100 ? -6.029 2.116 19.266 1.00 96.44 100 THR A O 1
ATOM 800 N N . ARG A 1 101 ? -5.284 3.751 20.615 1.00 95.81 101 ARG A N 1
ATOM 801 C CA . ARG A 1 101 ? -6.629 4.185 21.045 1.00 95.81 101 ARG A CA 1
ATOM 802 C C . ARG A 1 101 ? -7.532 4.509 19.856 1.00 95.81 101 ARG A C 1
ATOM 804 O O . ARG A 1 101 ? -8.709 4.184 19.883 1.00 95.81 101 ARG A O 1
ATOM 811 N N . GLN A 1 102 ? -6.975 5.095 18.795 1.00 96.12 102 GLN A N 1
ATOM 812 C CA . GLN A 1 102 ? -7.705 5.396 17.563 1.00 96.12 102 GLN A CA 1
ATOM 813 C C . GLN A 1 102 ? -8.276 4.136 16.897 1.00 96.12 102 GLN A C 1
ATOM 815 O O . GLN A 1 102 ? -9.388 4.166 16.382 1.00 96.12 102 GLN A O 1
ATOM 820 N N . THR A 1 103 ? -7.551 3.015 16.944 1.00 95.25 103 THR A N 1
ATOM 821 C CA . THR A 1 103 ? -8.046 1.734 16.422 1.00 95.25 103 THR A CA 1
ATOM 822 C C . THR A 1 103 ? -9.222 1.225 17.252 1.00 95.25 1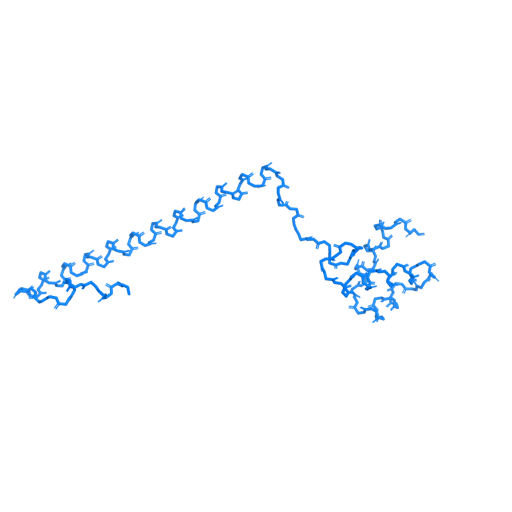03 THR A C 1
ATOM 824 O O . THR A 1 103 ? -10.208 0.771 16.678 1.00 95.25 103 THR A O 1
ATOM 827 N N . VAL A 1 104 ? -9.152 1.355 18.582 1.00 95.88 104 VAL A N 1
ATOM 828 C CA . VAL A 1 104 ? -10.263 1.008 19.483 1.00 95.88 104 VAL A CA 1
ATOM 829 C C . VAL A 1 104 ? -11.480 1.897 19.212 1.00 95.88 104 VAL A C 1
ATOM 831 O O . VAL A 1 104 ? -12.575 1.378 19.030 1.00 95.88 104 VAL A O 1
ATOM 834 N N . TYR A 1 105 ? -11.294 3.218 19.100 1.00 96.00 105 TYR A N 1
ATOM 835 C CA . TYR A 1 105 ? -12.373 4.153 18.756 1.00 96.00 105 TYR A CA 1
ATOM 836 C C . TYR A 1 105 ? -13.023 3.827 17.414 1.00 96.00 105 TYR A C 1
ATOM 838 O O . TYR A 1 105 ? -14.246 3.829 17.315 1.00 96.00 105 TYR A O 1
ATOM 846 N N . ARG A 1 106 ? -12.220 3.505 16.396 1.00 94.88 106 ARG A N 1
ATOM 847 C CA . ARG A 1 106 ? -12.737 3.081 15.094 1.00 94.88 106 ARG A CA 1
ATOM 848 C C . ARG A 1 106 ? -13.593 1.821 15.228 1.00 94.88 106 ARG A C 1
ATOM 850 O O . ARG A 1 106 ? -14.695 1.799 14.709 1.00 94.88 106 ARG A O 1
ATOM 857 N N . ILE A 1 107 ? -13.118 0.801 15.952 1.00 94.62 107 ILE A N 1
ATOM 858 C CA . ILE A 1 107 ? -13.884 -0.439 16.180 1.00 94.62 107 ILE A CA 1
ATOM 859 C C . ILE A 1 107 ? -15.191 -0.152 16.934 1.00 94.62 107 ILE A C 1
ATOM 861 O O . ILE A 1 107 ? -16.230 -0.683 16.550 1.00 94.62 107 ILE A O 1
ATOM 865 N N . LYS A 1 108 ? -15.152 0.708 17.962 1.00 94.25 108 LYS A N 1
ATOM 866 C CA . LYS A 1 108 ? -16.337 1.146 18.717 1.00 94.25 108 LYS A CA 1
ATOM 867 C C . LYS A 1 108 ? -17.368 1.807 17.790 1.00 94.25 108 LYS A C 1
ATOM 869 O O . LYS A 1 108 ? -18.529 1.408 17.785 1.00 94.25 108 LYS A O 1
ATOM 874 N N . HIS A 1 109 ? -16.924 2.761 16.971 1.00 93.94 109 HIS A N 1
ATOM 875 C CA . HIS A 1 109 ? -17.775 3.482 16.024 1.00 93.94 109 HIS A CA 1
ATOM 876 C C . HIS A 1 109 ? -18.347 2.562 14.934 1.00 93.94 109 HIS A C 1
ATOM 878 O O . HIS A 1 109 ? -19.546 2.593 14.678 1.00 93.94 109 HIS A O 1
ATOM 884 N N . ASP A 1 110 ? -17.524 1.689 14.343 1.00 90.44 110 ASP A N 1
ATOM 885 C CA . ASP A 1 110 ? -17.955 0.726 13.316 1.00 90.44 110 ASP A CA 1
ATOM 886 C C . ASP A 1 110 ? -19.023 -0.255 13.838 1.00 90.44 110 ASP A C 1
ATOM 888 O O . ASP A 1 110 ? -19.805 -0.796 13.057 1.00 90.44 110 ASP A O 1
ATOM 892 N N . LYS A 1 111 ? -19.061 -0.500 15.156 1.00 88.56 111 LYS A N 1
ATOM 893 C CA . LYS A 1 111 ? -20.053 -1.357 15.820 1.00 88.56 111 LYS A CA 1
ATOM 894 C C . LYS A 1 111 ? -21.308 -0.624 16.295 1.00 88.56 111 LYS A C 1
ATOM 896 O O . LYS A 1 111 ? -22.237 -1.291 16.736 1.00 88.56 111 LYS A O 1
ATOM 901 N N . GLY A 1 112 ? -21.351 0.707 16.216 1.00 84.50 112 GLY A N 1
ATOM 902 C CA . GLY A 1 112 ? -22.485 1.498 16.706 1.00 84.50 112 GLY A CA 1
ATOM 903 C C . GLY A 1 112 ? -22.665 1.447 18.228 1.00 84.50 112 GLY A C 1
ATOM 904 O O . GLY A 1 112 ? -23.739 1.767 18.728 1.00 84.50 112 GLY A O 1
ATOM 905 N N . LEU A 1 113 ? -21.629 1.044 18.967 1.00 78.06 113 LEU A N 1
ATOM 906 C CA . LEU A 1 113 ? -21.613 1.096 20.425 1.00 78.06 113 LEU A CA 1
ATOM 907 C C . LEU A 1 113 ? -21.378 2.564 20.797 1.00 78.06 113 LEU A C 1
ATOM 909 O O . LEU A 1 113 ? -20.237 3.018 20.739 1.00 78.06 113 LEU A O 1
ATOM 913 N N . SER A 1 114 ? -22.435 3.333 21.070 1.00 58.91 114 SER A N 1
ATOM 914 C CA . SER A 1 114 ? -22.323 4.738 21.496 1.00 58.91 114 SER A CA 1
ATOM 915 C C . SER A 1 114 ? -22.126 4.813 23.003 1.00 58.91 114 SER A C 1
ATOM 917 O O . SER A 1 114 ? -23.018 4.324 23.721 1.00 58.91 114 SER A O 1
#

Radius of gyration: 29.79 Å; chains: 1; bounding box: 65×20×68 Å

Secondary structure (DSSP, 8-state):
--TT-GGGS---SSHHHHHHHHHHHHHHHHHHHHHHHHHHHHHHHHHHHHHHHTT----SPPSSSTT-SSHHHHHHHHHHHHHHHTT--HHHHHHHTT--HHHHHHHHHHTT--

pLDDT: mean 89.6, std 11.04, range [52.38, 98.0]

Sequence (114 aa):
MITSLPMMNEVISNPLLDKFMKDLIVQILAMVSEQERNESKRRQAQGIQVAKEKGVYKGRPLLYSPNAKDPQKRVIYHRVVEMLEEGQAISKIAKEVNITRQTVYRIKHDKGLS